Protein AF-K4BZF3-F1 (afdb_monomer_lite)

Radius of gyration: 28.01 Å; chains: 1; bounding box: 60×44×67 Å

Foldseek 3Di:
DVVVVCCVPDDFDDPVVLVVVLVLQQAPVVPDCHPCVPCPDPNVVVVVPPCSVVSNCQSNDQVDPRPHDDGRVNVVVVVVVVVVVVVVVVVVVCVVVVDDDPVCVVDPPDDDDPPDDDDDPPDDDDDDDPDDDDDDDDPVPDDPPDDDDDDDDDDDD

Secondary structure (DSSP, 8-state):
-GGGT-GGGS-----HHHHHHHHHTT--TT----TTS-TTSHHHHHHTTTTHHHHHHHHT-TTSSTTPPP-HHHHHHHHHHHHHHHHHHHHHHHHHSTT--GGGTS-TT------S----TT------TTS-------GGGPPTT------S-----

pLDDT: mean 74.51, std 24.56, range [29.61, 97.75]

Structure (mmCIF, N/CA/C/O backbone):
data_AF-K4BZF3-F1
#
_entry.id   AF-K4BZF3-F1
#
loop_
_atom_site.group_PDB
_atom_site.id
_atom_site.type_symbol
_atom_site.label_atom_id
_atom_site.label_alt_id
_atom_site.label_comp_id
_atom_site.label_asym_id
_atom_site.label_entity_id
_atom_site.label_seq_id
_atom_site.pdbx_PDB_ins_code
_atom_site.Cartn_x
_atom_site.Cartn_y
_atom_site.Cartn_z
_atom_site.occupancy
_atom_site.B_iso_or_equiv
_atom_site.auth_seq_id
_atom_site.auth_comp_id
_atom_site.auth_asym_id
_atom_site.auth_atom_id
_atom_site.pdbx_PDB_model_num
ATOM 1 N N . MET A 1 1 ? 8.101 -1.024 25.947 1.00 87.50 1 MET A N 1
ATOM 2 C CA . MET A 1 1 ? 9.322 -1.651 25.403 1.00 87.50 1 MET A CA 1
ATOM 3 C C . MET A 1 1 ? 10.512 -0.700 25.441 1.00 87.50 1 MET A C 1
ATOM 5 O O . MET A 1 1 ? 11.433 -0.926 26.210 1.00 87.50 1 MET A O 1
ATOM 9 N N . LEU A 1 2 ? 10.444 0.413 24.701 1.00 89.31 2 LEU A N 1
ATOM 10 C CA . LEU A 1 2 ? 11.515 1.412 24.626 1.00 89.31 2 LEU A CA 1
ATOM 11 C C . LEU A 1 2 ? 11.925 1.982 25.998 1.00 89.31 2 LEU A C 1
ATOM 13 O O . LEU A 1 2 ? 13.104 2.010 26.320 1.00 89.31 2 LEU A O 1
ATOM 17 N N . ALA A 1 3 ? 10.950 2.341 26.843 1.00 91.94 3 ALA A N 1
ATOM 18 C CA . ALA A 1 3 ? 11.209 2.856 28.194 1.00 91.94 3 ALA A CA 1
ATOM 19 C C . ALA A 1 3 ? 11.913 1.848 29.127 1.00 91.94 3 ALA A C 1
ATOM 21 O O . ALA A 1 3 ? 12.495 2.241 30.128 1.00 91.94 3 ALA A O 1
ATOM 22 N N . PHE A 1 4 ? 11.879 0.555 28.790 1.00 93.06 4 PHE A N 1
ATOM 23 C CA . PHE A 1 4 ? 12.567 -0.507 29.526 1.00 93.06 4 PHE A CA 1
ATOM 24 C C . PHE A 1 4 ? 13.950 -0.831 28.940 1.00 93.06 4 PHE A C 1
ATOM 26 O O . PHE A 1 4 ? 14.517 -1.866 29.275 1.00 93.06 4 PHE A O 1
ATOM 33 N N . GLY A 1 5 ? 14.472 -0.010 28.020 1.00 95.38 5 GLY A N 1
ATOM 34 C CA . GLY A 1 5 ? 15.784 -0.222 27.400 1.00 95.38 5 GLY A CA 1
ATOM 35 C C . GLY A 1 5 ? 15.876 -1.465 26.510 1.00 95.38 5 GLY A C 1
ATOM 36 O O . GLY A 1 5 ? 16.976 -1.926 26.243 1.00 95.38 5 GLY A O 1
ATOM 37 N N . THR A 1 6 ? 14.738 -2.012 26.067 1.00 95.38 6 THR A N 1
ATOM 38 C CA . THR A 1 6 ? 14.660 -3.245 25.254 1.00 95.38 6 THR A CA 1
ATOM 39 C C . THR A 1 6 ? 13.931 -3.015 23.920 1.00 95.38 6 THR A C 1
ATOM 41 O O . THR A 1 6 ? 12.940 -3.690 23.632 1.00 95.38 6 THR A O 1
ATOM 44 N N . PRO A 1 7 ? 14.327 -2.015 23.105 1.00 93.19 7 PRO A N 1
ATOM 45 C CA . PRO A 1 7 ? 13.631 -1.671 21.858 1.00 93.19 7 PRO A CA 1
ATOM 46 C C . PRO A 1 7 ? 13.511 -2.843 20.874 1.00 93.19 7 PRO A C 1
ATOM 48 O O . PRO A 1 7 ? 12.537 -2.916 20.133 1.00 93.19 7 PRO A O 1
ATOM 51 N N . GLU A 1 8 ? 14.447 -3.786 20.904 1.00 92.81 8 GLU A N 1
ATOM 52 C CA . GLU A 1 8 ? 14.502 -4.959 20.033 1.00 92.81 8 GLU A CA 1
ATOM 53 C C . GLU A 1 8 ? 13.326 -5.923 20.202 1.00 92.81 8 GLU A C 1
ATOM 55 O O . GLU A 1 8 ? 13.021 -6.662 19.271 1.00 92.81 8 GLU A O 1
ATOM 60 N N . LYS A 1 9 ? 12.637 -5.916 21.352 1.00 93.06 9 LYS A N 1
ATOM 61 C CA . LYS A 1 9 ? 11.429 -6.744 21.531 1.00 93.06 9 LYS A CA 1
ATOM 62 C C . LYS A 1 9 ? 10.130 -5.994 21.229 1.00 93.06 9 LYS A C 1
ATOM 64 O O . LYS A 1 9 ? 9.044 -6.500 21.509 1.00 93.06 9 LYS A O 1
ATOM 69 N N . GLN A 1 10 ? 10.213 -4.792 20.653 1.00 92.38 10 GLN A N 1
ATOM 70 C CA . GLN A 1 10 ? 9.040 -4.115 20.113 1.00 92.38 10 GLN A CA 1
ATOM 71 C C . GLN A 1 10 ? 8.491 -4.921 18.934 1.00 92.38 10 GLN A C 1
ATOM 73 O O . GLN A 1 10 ? 9.234 -5.328 18.047 1.00 92.38 10 GLN A O 1
ATOM 78 N N . ILE A 1 11 ? 7.172 -5.113 18.903 1.00 92.81 11 ILE A N 1
ATOM 79 C CA . ILE A 1 11 ? 6.512 -5.704 17.742 1.00 92.81 11 ILE A CA 1
ATOM 80 C C . ILE A 1 11 ? 6.450 -4.635 16.654 1.00 92.81 11 ILE A C 1
ATOM 82 O O . ILE A 1 11 ? 5.807 -3.594 16.816 1.00 92.81 11 ILE A O 1
ATOM 86 N N . LEU A 1 12 ? 7.152 -4.901 15.563 1.00 91.94 12 LEU A N 1
ATOM 87 C CA . LEU A 1 12 ? 7.227 -4.056 14.384 1.00 91.94 12 LEU A CA 1
ATOM 88 C C . LEU A 1 12 ? 6.552 -4.812 13.243 1.00 91.94 12 LEU A C 1
ATOM 90 O O . LEU A 1 12 ? 6.910 -5.952 12.962 1.00 91.94 12 LEU A O 1
ATOM 94 N N . ILE A 1 13 ? 5.545 -4.193 12.630 1.00 93.75 13 ILE A N 1
ATOM 95 C CA . ILE A 1 13 ? 4.784 -4.801 11.539 1.00 93.75 13 ILE A CA 1
ATOM 96 C C . ILE A 1 13 ? 5.065 -4.006 10.274 1.00 93.75 13 ILE A C 1
ATOM 98 O O . ILE A 1 13 ? 4.795 -2.805 10.209 1.00 93.75 13 ILE A O 1
ATOM 102 N N . GLU A 1 14 ? 5.614 -4.684 9.273 1.00 93.94 14 GLU A N 1
ATOM 103 C CA . GLU A 1 14 ? 5.834 -4.101 7.958 1.00 93.94 14 GLU A CA 1
ATOM 104 C C . GLU A 1 14 ? 4.511 -3.977 7.201 1.00 93.94 14 GLU A C 1
ATOM 106 O O . GLU A 1 14 ? 3.754 -4.949 7.099 1.00 93.94 14 GLU A O 1
ATOM 111 N N . PRO A 1 15 ? 4.208 -2.803 6.624 1.00 95.69 15 PRO A N 1
ATOM 112 C CA . PRO A 1 15 ? 3.011 -2.620 5.823 1.00 95.69 15 PRO A CA 1
ATOM 113 C C . PRO A 1 15 ? 3.232 -3.159 4.398 1.00 95.69 15 PRO A C 1
ATOM 115 O O . PRO A 1 15 ? 3.148 -2.426 3.415 1.00 95.69 15 PRO A O 1
ATOM 118 N N . ILE A 1 16 ? 3.497 -4.464 4.277 1.00 96.19 16 ILE A N 1
ATOM 119 C CA . ILE A 1 16 ? 3.840 -5.146 3.014 1.00 96.19 16 ILE A CA 1
ATOM 120 C C . ILE A 1 16 ? 2.822 -4.859 1.908 1.00 96.19 16 ILE A C 1
ATOM 122 O O . ILE A 1 16 ? 3.194 -4.652 0.758 1.00 96.19 16 ILE A O 1
ATOM 126 N N . PHE A 1 17 ? 1.533 -4.786 2.249 1.00 97.38 17 PHE A N 1
ATOM 127 C CA . PHE A 1 17 ? 0.488 -4.497 1.269 1.00 97.38 17 PHE A CA 1
ATOM 128 C C . PHE A 1 17 ? 0.635 -3.106 0.636 1.00 97.38 17 PHE A C 1
ATOM 130 O O . PHE A 1 17 ? 0.511 -2.965 -0.578 1.00 97.38 17 PHE A O 1
ATOM 137 N N . SER A 1 18 ? 0.941 -2.070 1.421 1.00 96.31 18 SER A N 1
ATOM 138 C CA . SER A 1 18 ? 1.101 -0.722 0.871 1.00 96.31 18 SER A CA 1
ATOM 139 C C . SER A 1 18 ? 2.431 -0.560 0.133 1.00 96.31 18 SER A C 1
ATOM 141 O O . SER A 1 18 ? 2.470 0.106 -0.901 1.00 96.31 18 SER A O 1
ATOM 143 N N . GLN A 1 19 ? 3.496 -1.224 0.590 1.00 96.88 19 GLN A N 1
ATOM 144 C CA . GLN A 1 19 ? 4.773 -1.294 -0.129 1.00 96.88 19 GLN A CA 1
ATOM 145 C C . GLN A 1 19 ? 4.622 -2.007 -1.481 1.00 96.88 19 GLN A C 1
ATOM 147 O O . GLN A 1 19 ? 5.150 -1.546 -2.497 1.00 96.88 19 GLN A O 1
ATOM 152 N N . TRP A 1 20 ? 3.836 -3.086 -1.521 1.00 97.50 20 TRP A N 1
ATOM 153 C CA . TRP A 1 20 ? 3.486 -3.787 -2.752 1.00 97.50 20 TRP A CA 1
ATOM 154 C C . TRP A 1 20 ? 2.708 -2.882 -3.710 1.00 97.50 20 TRP A C 1
ATOM 156 O O . TRP A 1 20 ? 3.063 -2.811 -4.882 1.00 97.50 20 TRP A O 1
ATOM 166 N N . ILE A 1 21 ? 1.716 -2.121 -3.225 1.00 97.75 21 ILE A N 1
ATOM 167 C CA . ILE A 1 21 ? 0.978 -1.150 -4.054 1.00 97.75 21 ILE A CA 1
ATOM 168 C C . ILE A 1 21 ? 1.917 -0.077 -4.616 1.00 97.75 21 ILE A C 1
ATOM 170 O O . ILE A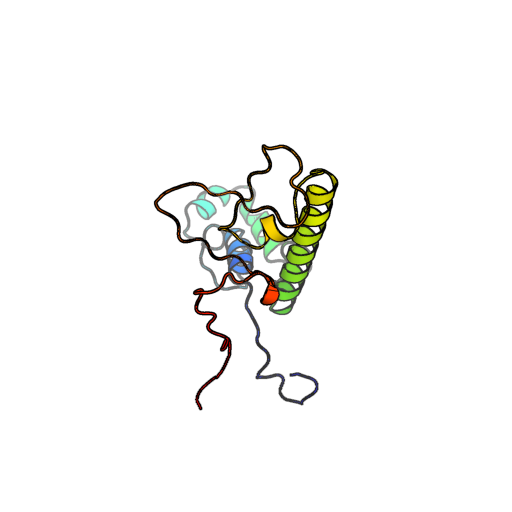 1 21 ? 1.864 0.224 -5.808 1.00 97.75 21 ILE A O 1
ATOM 174 N N . GLN A 1 22 ? 2.796 0.500 -3.790 1.00 97.56 22 GLN A N 1
ATOM 175 C CA . GLN A 1 22 ? 3.763 1.488 -4.278 1.00 97.56 22 GLN A CA 1
ATOM 176 C C . GLN A 1 22 ? 4.689 0.890 -5.347 1.00 97.56 22 GLN A C 1
ATOM 178 O O . GLN A 1 22 ? 4.999 1.552 -6.338 1.00 97.56 22 GLN A O 1
ATOM 183 N N . SER A 1 23 ? 5.071 -0.378 -5.198 1.00 97.12 23 SER A N 1
ATOM 184 C CA . SER A 1 23 ? 5.897 -1.079 -6.186 1.00 97.12 23 SER A CA 1
ATOM 185 C C . SER A 1 23 ? 5.134 -1.406 -7.465 1.00 97.12 23 SER A C 1
ATOM 187 O O . SER A 1 23 ? 5.649 -1.190 -8.558 1.00 97.12 23 SER A O 1
ATOM 189 N N . ALA A 1 24 ? 3.866 -1.803 -7.359 1.00 97.38 24 ALA A N 1
ATOM 190 C CA . ALA A 1 24 ? 2.972 -1.966 -8.502 1.00 97.38 24 ALA A CA 1
ATOM 191 C C . ALA A 1 24 ? 2.832 -0.670 -9.316 1.00 97.38 24 ALA A C 1
ATOM 193 O O . ALA A 1 24 ? 2.649 -0.729 -10.531 1.00 97.38 24 ALA A O 1
ATOM 194 N N . HIS A 1 25 ? 2.977 0.488 -8.666 1.00 97.50 25 HIS A N 1
ATOM 195 C CA . HIS A 1 25 ? 3.033 1.805 -9.299 1.00 97.50 25 HIS A CA 1
ATOM 196 C C . HIS A 1 25 ? 4.432 2.227 -9.783 1.00 97.50 25 HIS A C 1
ATOM 198 O O . HIS A 1 25 ? 4.577 3.329 -10.305 1.00 97.50 25 HIS A O 1
ATOM 204 N N . GLY A 1 26 ? 5.452 1.376 -9.674 1.00 96.25 26 GLY A N 1
ATOM 205 C CA . GLY A 1 26 ? 6.786 1.618 -10.231 1.00 96.25 26 GLY A CA 1
ATOM 206 C C . GLY A 1 26 ? 7.833 2.113 -9.236 1.00 96.25 26 GLY A C 1
ATOM 207 O O . GLY A 1 26 ? 8.931 2.489 -9.653 1.00 96.25 26 GLY A O 1
ATOM 208 N N . LYS A 1 27 ? 7.535 2.110 -7.930 1.00 96.38 27 LYS A N 1
ATOM 209 C CA . LYS A 1 27 ? 8.540 2.391 -6.899 1.00 96.38 27 LYS A CA 1
ATOM 210 C C . LYS A 1 27 ? 9.467 1.193 -6.718 1.00 96.38 27 LYS A C 1
ATOM 212 O O . LYS A 1 27 ? 9.012 0.096 -6.412 1.00 96.38 27 LYS A O 1
ATOM 217 N N . THR A 1 28 ? 10.769 1.388 -6.883 1.00 94.62 28 THR A N 1
ATOM 218 C CA . THR A 1 28 ? 11.742 0.278 -6.882 1.00 94.62 28 THR A CA 1
ATOM 219 C C . THR A 1 28 ? 12.413 0.048 -5.526 1.00 94.62 28 THR A C 1
ATOM 221 O O . THR A 1 28 ? 13.041 -0.987 -5.320 1.00 94.62 28 THR A O 1
ATOM 224 N N . SER A 1 29 ? 12.236 0.962 -4.565 1.00 94.06 29 SER A N 1
ATOM 225 C CA . SER A 1 29 ? 12.937 0.945 -3.271 1.00 94.06 29 SER A CA 1
ATOM 226 C C . SER A 1 29 ? 12.626 -0.256 -2.372 1.00 94.06 29 SER A C 1
ATOM 228 O O . SER A 1 29 ? 13.408 -0.548 -1.475 1.00 94.06 29 SER A O 1
ATOM 230 N N . TYR A 1 30 ? 11.497 -0.938 -2.581 1.00 94.62 30 TYR A N 1
ATOM 231 C CA . TYR A 1 30 ? 11.082 -2.088 -1.764 1.00 94.62 30 TYR A CA 1
ATOM 232 C C . TYR A 1 30 ? 11.498 -3.444 -2.349 1.00 94.62 30 TYR A C 1
ATOM 234 O O . TYR A 1 30 ? 11.287 -4.468 -1.710 1.00 94.62 30 TYR A O 1
ATOM 242 N N . GLY A 1 31 ? 12.059 -3.474 -3.564 1.00 93.81 31 GLY A N 1
ATOM 243 C CA . GLY A 1 31 ? 12.553 -4.707 -4.186 1.00 93.81 31 GLY A CA 1
ATOM 244 C C . GLY A 1 31 ? 11.483 -5.664 -4.728 1.00 93.81 31 GLY A C 1
ATOM 245 O O . GLY A 1 31 ? 11.828 -6.762 -5.158 1.00 93.81 31 GLY A O 1
ATOM 246 N N . PHE A 1 32 ? 10.201 -5.279 -4.751 1.00 95.69 32 PHE A N 1
ATOM 247 C CA . PHE A 1 32 ? 9.170 -6.061 -5.438 1.00 95.69 32 PHE A CA 1
ATOM 248 C C . PHE A 1 32 ? 9.276 -5.876 -6.958 1.00 95.69 32 PHE A C 1
ATOM 250 O O . PHE A 1 32 ? 9.240 -4.749 -7.452 1.00 95.69 32 PHE A O 1
ATOM 257 N N . ASP A 1 33 ? 9.328 -6.982 -7.698 1.00 95.06 33 ASP A N 1
ATOM 258 C CA . ASP A 1 33 ? 9.295 -7.021 -9.165 1.00 95.06 33 ASP A CA 1
ATOM 259 C C . ASP A 1 33 ? 7.860 -7.311 -9.647 1.00 95.06 33 ASP A C 1
ATOM 261 O O . ASP A 1 33 ? 7.466 -8.463 -9.833 1.00 95.06 33 ASP A O 1
ATOM 265 N N . VAL A 1 34 ? 7.020 -6.272 -9.742 1.00 95.50 34 VAL A N 1
ATOM 266 C CA . VAL A 1 34 ? 5.578 -6.411 -10.003 1.00 95.50 34 VAL A CA 1
ATOM 267 C C . VAL A 1 34 ? 5.014 -5.249 -10.828 1.00 95.50 34 VAL A C 1
ATOM 269 O O . VAL A 1 34 ? 5.285 -4.081 -10.573 1.00 95.50 34 VAL A O 1
ATOM 272 N N . ILE A 1 35 ? 4.176 -5.566 -11.820 1.00 95.56 35 ILE A N 1
ATOM 273 C CA . ILE A 1 35 ? 3.444 -4.619 -12.688 1.00 95.56 35 ILE A CA 1
ATOM 274 C C . ILE A 1 35 ? 4.353 -3.536 -13.305 1.00 95.56 35 ILE A C 1
ATOM 276 O O . ILE A 1 35 ? 4.939 -3.799 -14.353 1.00 95.56 35 ILE A O 1
ATOM 280 N N . LEU A 1 36 ? 4.442 -2.331 -12.720 1.00 96.25 36 LEU A N 1
ATOM 281 C CA . LEU A 1 36 ? 5.236 -1.219 -13.262 1.00 96.25 36 LEU A CA 1
ATOM 282 C C . LEU A 1 36 ? 6.656 -1.147 -12.696 1.00 96.25 36 LEU A C 1
ATOM 284 O O . LEU A 1 36 ? 7.492 -0.492 -13.312 1.00 96.25 36 LEU A O 1
ATOM 288 N N . SER A 1 37 ? 6.965 -1.792 -11.565 1.00 95.88 37 SER A N 1
ATOM 289 C CA . SER A 1 37 ? 8.368 -1.940 -11.147 1.00 95.88 37 SER A CA 1
ATOM 290 C C . SER A 1 37 ? 9.095 -2.998 -11.984 1.00 95.88 37 SER A C 1
ATOM 292 O O . SER A 1 37 ? 10.322 -2.973 -12.067 1.00 95.88 37 SER A O 1
ATOM 294 N N . SER A 1 38 ? 8.340 -3.876 -12.658 1.00 96.44 38 SER A N 1
ATOM 295 C CA . SER A 1 38 ? 8.870 -4.913 -13.541 1.00 96.44 38 SER A CA 1
ATOM 296 C C . SER A 1 38 ? 9.097 -4.415 -14.962 1.00 96.44 38 SER A C 1
ATOM 298 O O . SER A 1 38 ? 8.156 -4.228 -15.733 1.00 96.44 38 SER A O 1
ATOM 300 N N . THR A 1 39 ? 10.361 -4.254 -15.351 1.00 94.00 39 THR A N 1
ATOM 301 C CA . THR A 1 39 ? 10.742 -3.731 -16.677 1.00 94.00 39 THR A CA 1
ATOM 302 C C . THR A 1 39 ? 10.416 -4.679 -17.833 1.00 94.00 39 THR A C 1
ATOM 304 O O . THR A 1 39 ? 10.352 -4.254 -18.986 1.00 94.00 39 THR A O 1
ATOM 307 N N . THR A 1 40 ? 10.187 -5.960 -17.542 1.00 94.56 40 THR A N 1
ATOM 308 C CA . THR A 1 40 ? 9.813 -6.985 -18.528 1.00 94.56 40 THR A CA 1
ATOM 309 C C . THR A 1 40 ? 8.296 -7.169 -18.636 1.00 94.56 40 THR A C 1
ATOM 311 O O . THR A 1 40 ? 7.816 -7.801 -19.581 1.00 94.56 40 THR A O 1
ATOM 314 N N . GLY A 1 41 ? 7.525 -6.589 -17.709 1.00 93.75 41 GLY A N 1
ATOM 315 C CA . GLY A 1 41 ? 6.082 -6.766 -17.615 1.00 93.75 41 GLY A CA 1
ATOM 316 C C . GLY A 1 41 ? 5.305 -6.162 -18.798 1.00 93.75 41 GLY A C 1
ATOM 317 O O . GLY A 1 41 ? 5.692 -5.121 -19.341 1.00 93.75 41 GLY A O 1
ATOM 318 N N . PRO A 1 42 ? 4.152 -6.745 -19.186 1.00 94.88 42 PRO A N 1
ATOM 319 C CA . PRO A 1 42 ? 3.297 -6.183 -20.236 1.00 94.88 42 PRO A CA 1
ATOM 320 C C . PRO A 1 42 ? 2.849 -4.744 -19.947 1.00 94.88 42 PRO A C 1
ATOM 322 O O . PRO A 1 42 ? 2.836 -3.911 -20.851 1.00 94.88 42 PRO A O 1
ATOM 325 N N . ALA A 1 43 ? 2.533 -4.437 -18.683 1.00 94.25 43 ALA A N 1
ATOM 326 C CA . ALA A 1 43 ? 2.109 -3.104 -18.252 1.00 94.25 43 ALA A CA 1
ATOM 327 C C . ALA A 1 43 ? 3.215 -2.054 -18.451 1.00 94.25 43 ALA A C 1
ATOM 329 O O . ALA A 1 43 ? 2.959 -0.979 -18.996 1.00 94.25 43 ALA A O 1
ATOM 330 N N . PHE A 1 44 ? 4.453 -2.394 -18.082 1.00 95.62 44 PHE A N 1
ATOM 331 C CA . PHE A 1 44 ? 5.613 -1.538 -18.310 1.00 95.62 44 PHE A CA 1
ATOM 332 C C . PHE A 1 44 ? 5.847 -1.308 -19.806 1.00 95.62 44 PHE A C 1
ATOM 334 O O . PHE A 1 44 ? 5.957 -0.169 -20.262 1.00 95.62 44 PHE A O 1
ATOM 341 N N . ASN A 1 45 ? 5.852 -2.384 -20.597 1.00 95.06 45 ASN A N 1
ATOM 342 C CA . ASN A 1 45 ? 6.083 -2.308 -22.039 1.00 95.06 45 ASN A CA 1
ATOM 343 C C . ASN A 1 45 ? 5.032 -1.460 -22.767 1.00 95.06 45 ASN A C 1
ATOM 345 O O . ASN A 1 45 ? 5.392 -0.699 -23.666 1.00 95.06 45 ASN A O 1
ATOM 349 N N . ALA A 1 46 ? 3.764 -1.548 -22.358 1.00 93.81 46 ALA A N 1
ATOM 350 C CA . ALA A 1 46 ? 2.679 -0.751 -22.926 1.00 93.81 46 ALA A CA 1
ATOM 351 C C . ALA A 1 46 ? 2.800 0.749 -22.594 1.00 93.81 46 ALA A C 1
ATOM 353 O O . ALA A 1 46 ? 2.484 1.591 -23.433 1.00 93.81 46 ALA A O 1
ATOM 354 N N . GLY A 1 47 ? 3.268 1.103 -21.391 1.00 92.75 47 GLY A N 1
ATOM 355 C CA . GLY A 1 47 ? 3.384 2.500 -20.947 1.00 92.75 47 GLY A CA 1
ATOM 356 C C . GLY A 1 47 ? 4.669 3.219 -21.378 1.00 92.75 47 GLY A C 1
ATOM 357 O O . GLY A 1 47 ? 4.722 4.452 -21.349 1.00 92.75 47 GLY A O 1
ATOM 358 N N . ARG A 1 48 ? 5.700 2.469 -21.788 1.00 91.56 48 ARG A N 1
ATOM 359 C CA . ARG A 1 48 ? 7.096 2.924 -21.951 1.00 91.56 48 ARG A CA 1
ATOM 360 C C . ARG A 1 48 ? 7.302 4.149 -22.850 1.00 91.56 48 ARG A C 1
ATOM 362 O O . ARG A 1 48 ? 8.270 4.873 -22.653 1.00 91.56 48 ARG A O 1
ATOM 369 N N . SER A 1 49 ? 6.437 4.378 -23.833 1.00 90.12 49 SER A N 1
ATOM 370 C CA . SER A 1 49 ? 6.694 5.359 -24.898 1.00 90.12 49 SER A CA 1
ATOM 371 C C . SER A 1 49 ? 6.140 6.764 -24.652 1.00 90.12 49 SER A C 1
ATOM 373 O O . SER A 1 49 ? 6.481 7.659 -25.418 1.00 90.12 49 SER A O 1
ATOM 375 N N . ILE A 1 50 ? 5.277 6.974 -23.648 1.00 89.81 50 ILE A N 1
ATOM 376 C CA . ILE A 1 50 ? 4.592 8.269 -23.467 1.00 89.81 50 ILE A CA 1
ATOM 377 C C . ILE A 1 50 ? 4.759 8.797 -22.041 1.00 89.81 50 ILE A C 1
ATOM 379 O O . ILE A 1 50 ? 5.578 9.675 -21.795 1.00 89.81 50 ILE A O 1
ATOM 383 N N . TRP A 1 51 ? 3.987 8.280 -21.088 1.00 94.88 51 TRP A N 1
ATOM 384 C CA . TRP A 1 51 ? 3.900 8.851 -19.741 1.00 94.88 51 TRP A CA 1
ATOM 385 C C . TRP A 1 51 ? 4.813 8.140 -18.736 1.00 94.88 51 TRP A C 1
ATOM 387 O O . TRP A 1 51 ? 5.257 8.752 -17.765 1.00 94.88 51 TRP A O 1
ATOM 397 N N . LEU A 1 52 ? 5.104 6.854 -18.968 1.00 96.50 52 LEU A N 1
ATOM 398 C CA . LEU A 1 52 ? 5.738 5.993 -17.973 1.00 96.50 52 LEU A CA 1
ATOM 399 C C . LEU A 1 52 ? 7.146 6.453 -17.568 1.00 96.50 52 LEU A C 1
ATOM 401 O O . LEU A 1 52 ? 7.400 6.469 -16.368 1.00 96.50 52 LEU A O 1
ATOM 405 N N . PRO A 1 53 ? 8.049 6.884 -18.473 1.00 96.06 53 PRO A N 1
ATOM 406 C CA . PRO A 1 53 ? 9.370 7.355 -18.052 1.00 96.06 53 PRO A CA 1
ATOM 407 C C . PRO A 1 53 ? 9.303 8.560 -17.103 1.00 96.06 53 PRO A C 1
ATOM 409 O O . PRO A 1 53 ? 9.975 8.576 -16.077 1.00 96.06 53 PRO A O 1
ATOM 412 N N . GLY A 1 54 ? 8.447 9.546 -17.401 1.00 96.56 54 GLY A N 1
ATOM 413 C CA . GLY A 1 54 ? 8.259 10.717 -16.537 1.00 96.56 54 GLY A CA 1
ATOM 414 C C . GLY A 1 54 ? 7.634 10.353 -15.189 1.00 96.56 54 GLY A C 1
ATOM 415 O O . GLY A 1 54 ? 8.068 10.845 -14.150 1.00 96.56 54 GLY A O 1
ATOM 416 N N . TRP A 1 55 ? 6.664 9.439 -15.199 1.00 97.06 55 TRP A N 1
ATOM 417 C CA . TRP A 1 55 ? 6.057 8.899 -13.985 1.00 97.06 55 TRP A CA 1
ATOM 418 C C . TRP A 1 55 ? 7.065 8.156 -13.101 1.00 97.06 55 TRP A C 1
ATOM 420 O O . TRP A 1 55 ? 7.152 8.438 -11.909 1.00 97.06 55 TRP A O 1
ATOM 430 N N . LEU A 1 56 ? 7.857 7.244 -13.672 1.00 96.38 56 LEU A N 1
ATOM 431 C CA . LEU A 1 56 ? 8.858 6.477 -12.927 1.00 96.38 56 LEU A CA 1
ATOM 432 C C . LEU A 1 56 ? 9.940 7.377 -12.336 1.00 96.38 56 LEU A C 1
ATOM 434 O O . LEU A 1 56 ? 10.363 7.133 -11.207 1.00 96.38 56 LEU A O 1
ATOM 438 N N . ASN A 1 57 ? 10.341 8.428 -13.055 1.00 95.69 57 ASN A N 1
ATOM 439 C CA . ASN A 1 57 ? 11.231 9.445 -12.505 1.00 95.69 57 ASN A CA 1
ATOM 440 C C . ASN A 1 57 ? 10.593 10.108 -11.276 1.00 95.69 57 ASN A C 1
ATOM 442 O O . ASN A 1 57 ? 11.213 10.139 -10.222 1.00 95.69 57 ASN A O 1
ATOM 446 N N . ALA A 1 58 ? 9.336 10.552 -11.370 1.00 96.44 58 ALA A N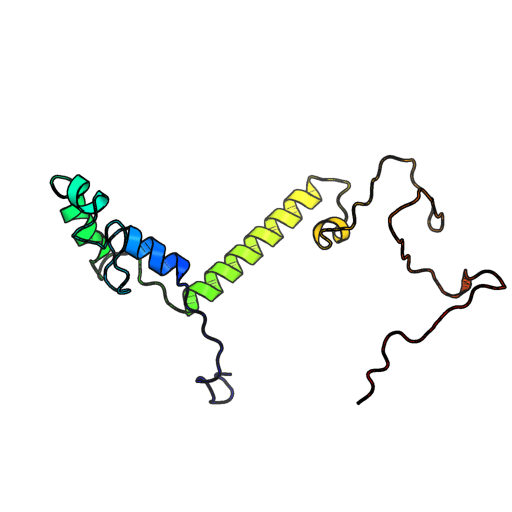 1
ATOM 447 C CA . ALA A 1 58 ? 8.647 11.218 -10.263 1.00 96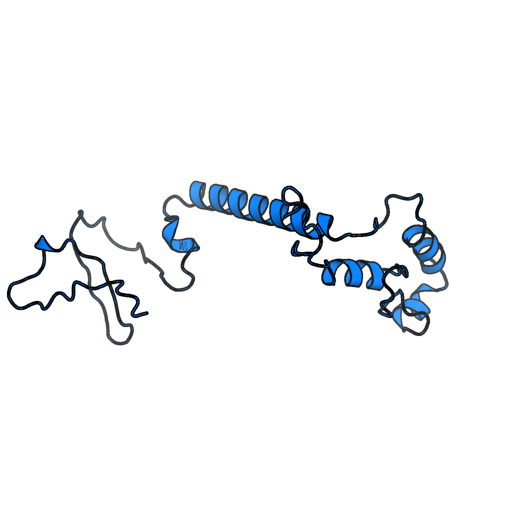.44 58 ALA A CA 1
ATOM 448 C C . ALA A 1 58 ? 8.419 10.310 -9.036 1.00 96.44 58 ALA A C 1
ATOM 450 O O . ALA A 1 58 ? 8.597 10.753 -7.907 1.00 96.44 58 ALA A O 1
ATOM 451 N N . VAL A 1 59 ? 8.047 9.039 -9.228 1.00 96.50 59 VAL A N 1
ATOM 452 C CA . VAL A 1 59 ? 7.783 8.080 -8.129 1.00 96.50 59 VAL A CA 1
ATOM 453 C C . VAL A 1 59 ? 9.051 7.693 -7.361 1.00 96.50 59 VAL A C 1
ATOM 455 O O . VAL A 1 59 ? 8.997 7.392 -6.162 1.00 96.50 59 VAL A O 1
ATOM 458 N N . ASN A 1 60 ? 10.193 7.672 -8.050 1.00 96.06 60 ASN A N 1
ATOM 459 C CA . ASN A 1 60 ? 11.486 7.314 -7.466 1.00 96.06 60 ASN A CA 1
ATOM 460 C C . ASN A 1 60 ? 12.302 8.546 -7.026 1.00 96.06 60 ASN A C 1
ATOM 462 O O . ASN A 1 60 ? 13.419 8.401 -6.532 1.00 96.06 60 ASN A O 1
ATOM 466 N N . GLU A 1 61 ? 11.737 9.749 -7.151 1.00 95.81 61 GLU A N 1
ATOM 467 C CA . GLU A 1 61 ? 12.334 11.002 -6.698 1.00 95.81 61 GLU A CA 1
ATOM 468 C C . GLU A 1 61 ? 12.142 11.173 -5.178 1.00 95.81 61 GLU A C 1
ATOM 470 O O . GLU A 1 61 ? 11.043 11.467 -4.700 1.00 95.81 61 GLU A O 1
ATOM 475 N N . ASN A 1 62 ? 13.226 11.046 -4.404 1.00 89.69 62 ASN A N 1
ATOM 476 C CA . ASN A 1 62 ? 13.196 11.141 -2.934 1.00 89.69 62 ASN A CA 1
ATOM 477 C C . ASN A 1 62 ? 12.925 12.557 -2.393 1.00 89.69 62 ASN A C 1
ATOM 479 O O . ASN A 1 62 ? 12.675 12.716 -1.200 1.00 89.69 62 ASN A O 1
ATOM 483 N N . SER A 1 63 ? 13.013 13.586 -3.241 1.00 90.94 63 SER A N 1
ATOM 484 C CA . SER A 1 63 ? 12.742 14.981 -2.873 1.00 90.94 63 SER A CA 1
ATOM 485 C C . SER A 1 63 ? 11.253 15.347 -2.960 1.00 90.94 63 SER A C 1
ATOM 487 O O . SER A 1 63 ? 10.836 16.382 -2.436 1.00 90.94 63 SER A O 1
ATOM 489 N N . SER A 1 64 ? 10.442 14.501 -3.603 1.00 91.62 64 SER A N 1
ATOM 490 C CA . SER A 1 64 ? 9.012 14.727 -3.797 1.00 91.62 64 SER A CA 1
ATOM 491 C C . SER A 1 64 ? 8.168 14.093 -2.685 1.00 91.62 64 SER A C 1
ATOM 493 O O . SER A 1 64 ? 8.598 13.177 -1.987 1.00 91.62 64 SER A O 1
ATOM 495 N N . SER A 1 65 ? 6.925 14.554 -2.532 1.00 94.06 65 SER A N 1
ATOM 496 C CA . SER A 1 65 ? 5.936 13.910 -1.655 1.00 94.06 65 SER A CA 1
ATOM 497 C C . SER A 1 65 ? 5.188 12.753 -2.329 1.00 94.06 65 SER A C 1
ATOM 499 O O . SER A 1 65 ? 4.308 12.142 -1.715 1.00 94.06 65 SER A O 1
ATOM 501 N N . LEU A 1 66 ? 5.500 12.449 -3.593 1.00 94.94 66 LEU A N 1
ATOM 502 C CA . LEU A 1 66 ? 4.792 11.440 -4.365 1.00 94.94 66 LEU A CA 1
ATOM 503 C C . LEU A 1 66 ? 5.224 10.042 -3.904 1.00 94.94 66 LEU A C 1
ATOM 505 O O . LEU A 1 66 ? 6.377 9.655 -4.050 1.00 94.94 66 LEU A O 1
ATOM 509 N N . PHE A 1 67 ? 4.281 9.289 -3.325 1.00 94.19 67 PHE A N 1
ATOM 510 C CA . PHE A 1 67 ? 4.528 7.982 -2.701 1.00 94.19 67 PHE A CA 1
ATOM 511 C C . PHE A 1 67 ? 5.739 7.983 -1.758 1.00 94.19 67 PHE A C 1
ATOM 513 O O . PHE A 1 67 ? 6.736 7.301 -2.000 1.00 94.19 67 PHE A O 1
ATOM 520 N N . LEU A 1 68 ? 5.642 8.731 -0.656 1.00 95.31 68 LEU A N 1
ATOM 521 C CA . LEU A 1 68 ? 6.629 8.672 0.425 1.00 95.31 68 LEU A CA 1
ATOM 522 C C . LEU A 1 68 ? 6.891 7.227 0.870 1.00 95.31 68 LEU A C 1
ATOM 524 O O . LEU A 1 68 ? 5.985 6.387 0.863 1.00 95.31 68 LEU A O 1
ATOM 528 N N . THR A 1 69 ? 8.138 6.951 1.254 1.00 93.88 69 THR A N 1
ATOM 529 C CA . THR A 1 69 ? 8.532 5.631 1.748 1.00 93.88 69 THR A CA 1
ATOM 530 C C . THR A 1 69 ? 7.747 5.293 3.011 1.00 93.88 69 THR A C 1
ATOM 532 O O . THR A 1 69 ? 7.779 6.053 3.974 1.00 93.88 69 THR A O 1
ATOM 535 N N . ILE A 1 70 ? 7.056 4.155 2.998 1.00 94.44 70 ILE A N 1
ATOM 536 C CA . ILE A 1 70 ? 6.194 3.703 4.086 1.00 94.44 70 ILE A CA 1
ATOM 537 C C . ILE A 1 70 ? 7.013 2.837 5.036 1.00 94.44 70 ILE A C 1
ATOM 539 O O . ILE A 1 70 ? 7.515 1.771 4.660 1.00 94.44 70 ILE A O 1
ATOM 543 N N . GLY A 1 71 ? 7.119 3.297 6.276 1.00 92.00 71 GLY A N 1
ATOM 544 C CA . GLY A 1 71 ? 7.797 2.610 7.359 1.00 92.00 71 GLY A CA 1
ATOM 545 C C . GLY A 1 71 ? 6.851 1.879 8.312 1.00 92.00 71 GLY A C 1
ATOM 546 O O . GLY A 1 71 ? 5.626 1.895 8.201 1.00 92.00 71 GLY A O 1
ATOM 547 N N . LEU A 1 72 ? 7.461 1.264 9.321 1.00 91.06 72 LEU A N 1
ATOM 548 C CA . LEU A 1 72 ? 6.783 0.513 10.382 1.00 91.06 72 LEU A CA 1
ATOM 549 C C . LEU A 1 72 ? 5.820 1.386 11.206 1.00 91.06 72 LEU A C 1
ATOM 551 O O . LEU A 1 72 ? 4.767 0.927 11.642 1.00 91.06 72 LEU A O 1
ATOM 555 N N . GLY A 1 73 ? 6.168 2.660 11.417 1.00 93.19 73 GLY A N 1
ATOM 556 C CA . GLY A 1 73 ? 5.319 3.609 12.143 1.00 93.19 73 GLY A CA 1
ATOM 557 C C . GLY A 1 73 ? 4.027 3.942 11.394 1.00 93.19 73 GLY A C 1
ATOM 558 O O . GLY A 1 73 ? 2.968 4.058 12.013 1.00 93.19 73 GLY A O 1
ATOM 559 N N . ASP A 1 74 ? 4.089 4.013 10.062 1.00 95.31 74 ASP A N 1
ATOM 560 C CA . ASP A 1 74 ? 2.933 4.343 9.228 1.00 95.31 74 ASP A CA 1
ATOM 561 C C . ASP A 1 74 ? 1.854 3.266 9.307 1.00 95.31 74 ASP A C 1
ATOM 563 O O . ASP A 1 74 ? 0.668 3.595 9.276 1.00 95.31 74 ASP A O 1
ATOM 567 N N . PHE A 1 75 ? 2.241 1.995 9.479 1.00 95.56 75 PHE A N 1
ATOM 568 C CA . PHE A 1 75 ? 1.299 0.902 9.722 1.00 95.56 75 PHE A CA 1
ATOM 569 C C . PHE A 1 75 ? 0.409 1.201 10.936 1.00 95.56 75 PHE A C 1
ATOM 571 O O . PHE A 1 75 ? -0.819 1.137 10.836 1.00 95.56 75 PHE A O 1
ATOM 578 N N . LEU A 1 76 ? 1.016 1.569 12.070 1.00 94.44 76 LEU A N 1
ATOM 579 C CA . LEU A 1 76 ? 0.291 1.834 13.315 1.00 94.44 76 LEU A CA 1
ATOM 580 C C . LEU A 1 76 ? -0.617 3.061 13.190 1.00 94.44 76 LEU A C 1
ATOM 582 O O . LEU A 1 76 ? -1.765 3.021 13.634 1.00 94.44 76 LEU A O 1
ATOM 586 N N . VAL A 1 77 ? -0.136 4.131 12.551 1.00 96.88 77 VAL A N 1
ATOM 587 C CA . VAL A 1 77 ? -0.926 5.356 12.354 1.00 96.88 77 VAL A CA 1
ATOM 588 C C . VAL A 1 77 ? -2.131 5.096 11.449 1.00 96.88 77 VAL A C 1
ATOM 590 O O . VAL A 1 77 ? -3.243 5.493 11.794 1.00 96.88 77 VAL A O 1
ATOM 593 N N . HIS A 1 78 ? -1.963 4.366 10.342 1.00 95.56 78 HIS A N 1
ATOM 594 C CA . HIS A 1 78 ? -3.088 4.009 9.473 1.00 95.56 78 HIS A CA 1
ATOM 595 C C . HIS A 1 78 ? -4.115 3.125 10.193 1.00 95.56 78 HIS A C 1
ATOM 597 O O . HIS A 1 78 ? -5.315 3.321 10.004 1.00 95.56 78 HIS A O 1
ATOM 603 N N . HIS A 1 79 ? -3.683 2.208 11.065 1.00 94.38 79 HIS A N 1
ATOM 604 C CA . HIS A 1 79 ? -4.606 1.412 11.884 1.00 94.38 79 HIS A CA 1
ATOM 605 C C . HIS A 1 79 ? -5.365 2.267 12.903 1.00 94.38 79 HIS A C 1
ATOM 607 O O . HIS A 1 79 ? -6.563 2.063 13.095 1.00 94.38 79 HIS A O 1
ATOM 613 N N . ALA A 1 80 ? -4.712 3.255 13.518 1.00 96.50 80 ALA A N 1
ATOM 614 C CA . ALA A 1 80 ? -5.383 4.198 14.409 1.00 96.50 80 ALA A CA 1
ATOM 615 C C . ALA A 1 80 ? -6.430 5.042 13.658 1.00 96.50 80 ALA A C 1
ATOM 617 O O . ALA A 1 80 ? -7.548 5.211 14.148 1.00 96.50 80 ALA A O 1
ATOM 618 N N . ILE A 1 81 ? -6.109 5.506 12.444 1.00 97.69 81 ILE A N 1
ATOM 619 C CA . ILE A 1 81 ? -7.056 6.213 11.566 1.00 97.69 81 ILE A CA 1
ATOM 620 C C . ILE A 1 81 ? -8.227 5.298 11.200 1.00 97.69 81 ILE A C 1
ATOM 622 O O . ILE A 1 81 ? -9.380 5.709 11.316 1.00 97.69 81 ILE A O 1
ATOM 626 N N . ALA A 1 82 ? -7.957 4.051 10.808 1.00 95.81 82 ALA A N 1
ATOM 627 C CA . ALA A 1 82 ? -8.997 3.080 10.493 1.00 95.81 82 ALA A CA 1
ATOM 628 C C . ALA A 1 82 ? -9.914 2.840 11.699 1.00 95.81 82 ALA A C 1
ATOM 630 O O . ALA A 1 82 ? -11.131 2.895 11.547 1.00 95.81 82 ALA A O 1
ATOM 631 N N . LEU A 1 83 ? -9.364 2.642 12.898 1.00 97.25 83 LEU A N 1
ATOM 632 C CA . LEU A 1 83 ? -10.149 2.489 14.123 1.00 97.25 83 LEU A CA 1
ATOM 633 C C . LEU A 1 83 ? -11.020 3.725 14.404 1.00 97.25 83 LEU A C 1
ATOM 635 O O . LEU A 1 83 ? -12.202 3.577 14.726 1.00 97.25 83 LEU A O 1
ATOM 639 N N . GLY A 1 84 ? -10.468 4.930 14.238 1.00 95.00 84 GLY A N 1
ATOM 640 C CA . GLY A 1 84 ? -11.208 6.191 14.347 1.00 95.00 84 GLY A CA 1
ATOM 641 C C . GLY A 1 84 ? -12.367 6.267 13.351 1.00 95.00 84 GLY A C 1
ATOM 642 O O . GLY A 1 84 ? -13.507 6.508 13.737 1.00 95.00 84 GLY A O 1
ATOM 643 N N . LEU A 1 85 ? -12.114 5.958 12.078 1.00 96.44 85 LEU A N 1
ATOM 644 C CA . LEU A 1 85 ? -13.149 5.930 11.042 1.00 96.44 85 LEU A CA 1
ATOM 645 C C . LEU A 1 85 ? -14.241 4.897 11.338 1.00 96.44 85 LEU A C 1
ATOM 647 O O . LEU A 1 85 ? -15.425 5.215 11.212 1.00 96.44 85 LEU A O 1
ATOM 651 N N . HIS A 1 86 ? -13.876 3.687 11.768 1.00 91.00 86 HIS A N 1
ATOM 652 C CA . HIS A 1 86 ? -14.848 2.650 12.125 1.00 91.00 86 HIS A CA 1
ATOM 653 C C . HIS A 1 86 ? -15.711 3.077 13.317 1.00 91.00 86 HIS A C 1
ATOM 655 O O . HIS A 1 86 ? -16.929 2.913 13.279 1.00 91.00 86 HIS A O 1
ATOM 661 N N . THR A 1 87 ? -15.115 3.668 14.357 1.00 94.19 87 THR A N 1
ATOM 662 C CA . THR A 1 87 ? -15.855 4.143 15.538 1.00 94.19 87 THR A CA 1
ATOM 663 C C . THR A 1 87 ? -16.758 5.332 15.221 1.00 94.19 87 THR A C 1
ATOM 665 O O . THR A 1 87 ? -17.921 5.314 15.620 1.00 94.19 87 THR A O 1
ATOM 668 N N . THR A 1 88 ? -16.297 6.323 14.454 1.00 92.69 88 THR A N 1
ATOM 669 C CA . THR A 1 88 ? -17.150 7.433 13.996 1.00 92.69 88 THR A CA 1
ATOM 670 C C . THR A 1 88 ? -18.299 6.928 13.130 1.00 92.69 88 THR A C 1
ATOM 672 O O . THR A 1 88 ? -19.445 7.310 13.355 1.00 92.69 88 THR A O 1
ATOM 675 N N . THR A 1 89 ? -18.024 6.018 12.192 1.00 91.88 89 THR A N 1
ATOM 676 C CA . THR A 1 89 ? -19.066 5.400 11.361 1.00 91.88 89 THR A CA 1
ATOM 677 C C . THR A 1 89 ? -20.082 4.663 12.228 1.00 91.88 89 THR A C 1
ATOM 679 O O . THR A 1 89 ? -21.282 4.851 12.051 1.00 91.88 89 THR A O 1
ATOM 682 N N . LEU A 1 90 ? -19.629 3.889 13.218 1.00 88.31 90 LEU A N 1
ATOM 683 C CA . LEU A 1 90 ? -20.510 3.193 14.153 1.00 88.31 90 LEU A CA 1
ATOM 684 C C . LEU A 1 90 ? -21.396 4.164 14.945 1.00 88.31 90 LEU A C 1
ATOM 686 O O . LEU A 1 90 ? -22.587 3.899 15.096 1.00 88.31 90 LEU A O 1
ATOM 690 N N . ILE A 1 91 ? -20.848 5.280 15.435 1.00 89.50 91 ILE A N 1
ATOM 691 C CA . ILE A 1 91 ? -21.613 6.303 16.166 1.00 89.50 91 ILE A CA 1
ATOM 692 C C . ILE A 1 91 ? -22.684 6.908 15.255 1.00 89.50 91 ILE A C 1
ATOM 694 O O . ILE A 1 91 ? -23.859 6.889 15.614 1.00 89.50 91 ILE A O 1
ATOM 698 N N . LEU A 1 92 ? -22.310 7.354 14.053 1.00 87.69 92 LEU A N 1
ATOM 699 C CA . LEU A 1 92 ? -23.242 7.966 13.101 1.00 87.69 92 LEU A CA 1
ATOM 700 C C . LEU A 1 92 ? -24.336 6.987 12.650 1.00 87.69 92 LEU A C 1
ATOM 702 O O . LEU A 1 92 ? -25.515 7.343 12.604 1.00 87.69 92 LEU A O 1
ATOM 706 N N . VAL A 1 93 ? -23.977 5.735 12.359 1.00 85.94 93 VAL A N 1
ATOM 707 C CA . VAL A 1 93 ? -24.935 4.684 11.977 1.00 85.94 93 VAL A CA 1
ATOM 708 C C . VAL A 1 93 ? -25.875 4.358 13.136 1.00 85.94 93 VAL A C 1
ATOM 710 O O . VAL A 1 93 ? -27.077 4.190 12.927 1.00 85.94 93 VAL A O 1
ATOM 713 N N . LYS A 1 94 ? -25.365 4.303 14.368 1.00 77.19 94 LYS A N 1
ATOM 714 C CA . LYS A 1 94 ? -26.181 4.060 15.561 1.00 77.19 94 LYS A CA 1
ATOM 715 C C . LYS A 1 94 ? -27.133 5.221 15.858 1.00 77.19 94 LYS A C 1
ATOM 717 O O . LYS A 1 94 ? -28.278 4.973 16.217 1.00 77.19 94 LYS A O 1
ATOM 722 N N . GLU A 1 95 ? -26.686 6.466 15.722 1.00 70.56 95 GLU A N 1
ATOM 723 C CA . GLU A 1 95 ? -27.526 7.649 15.958 1.00 70.56 95 GLU A CA 1
ATOM 724 C C . GLU A 1 95 ? -28.624 7.801 14.900 1.00 70.56 95 GLU A C 1
ATOM 726 O O . GLU A 1 95 ? -29.768 8.114 15.231 1.00 70.56 95 GLU A O 1
ATOM 731 N N . THR A 1 96 ? -28.310 7.512 13.635 1.00 69.19 96 THR A N 1
ATOM 732 C CA . THR A 1 96 ? -29.294 7.520 12.538 1.00 69.19 96 THR A CA 1
ATOM 733 C C . THR A 1 96 ? -30.253 6.331 12.608 1.00 69.19 96 THR A C 1
ATOM 735 O O . THR A 1 96 ? -31.436 6.454 12.281 1.00 69.19 96 THR A O 1
ATOM 738 N N . SER A 1 97 ? -29.791 5.187 13.112 1.00 60.25 97 SER A N 1
ATOM 739 C CA . SER A 1 97 ? -30.606 3.990 13.281 1.00 60.25 97 SER A CA 1
ATOM 740 C C . SER A 1 97 ? -31.143 3.907 14.708 1.00 60.25 97 SER A C 1
ATOM 742 O O . SER A 1 97 ? -30.583 3.223 15.563 1.00 60.25 97 SER A O 1
ATOM 744 N N . LYS A 1 98 ? -32.292 4.554 14.947 1.00 51.19 98 LYS A N 1
ATOM 745 C CA . LYS A 1 98 ? -33.010 4.704 16.238 1.00 51.19 98 LYS A CA 1
ATOM 746 C C . LYS A 1 98 ? -33.234 3.407 17.055 1.00 51.19 98 LYS A C 1
ATOM 748 O O . LYS A 1 98 ? -33.784 3.459 18.153 1.00 51.19 98 LYS A O 1
ATOM 753 N N . ILE A 1 99 ? -32.866 2.234 16.529 1.00 52.97 99 ILE A N 1
ATOM 754 C CA . ILE A 1 99 ? -33.091 0.910 17.119 1.00 52.97 99 ILE A CA 1
ATOM 755 C C . ILE A 1 99 ? -31.883 -0.052 16.959 1.00 52.97 99 ILE A C 1
ATOM 757 O O . ILE A 1 99 ? -32.061 -1.259 17.091 1.00 52.97 99 ILE A O 1
ATOM 761 N N . ILE A 1 100 ? -30.647 0.411 16.729 1.00 53.03 100 ILE A N 1
ATOM 762 C CA . ILE A 1 100 ? -29.483 -0.504 16.739 1.00 53.03 100 ILE A CA 1
ATOM 763 C C . ILE A 1 100 ? -28.784 -0.438 18.101 1.00 53.03 100 ILE A C 1
ATOM 765 O O . ILE A 1 100 ? -28.164 0.553 18.485 1.00 53.03 100 ILE A O 1
ATOM 769 N N . SER A 1 101 ? -28.932 -1.512 18.876 1.00 56.19 101 SER A N 1
ATOM 770 C CA . SER A 1 101 ? -28.192 -1.714 20.123 1.00 56.19 101 SER A CA 1
ATOM 771 C C . SER A 1 101 ? -26.712 -1.940 19.807 1.00 56.19 101 SER A C 1
ATOM 773 O O . SER A 1 101 ? -26.393 -2.699 18.897 1.00 56.19 101 SER A O 1
ATOM 775 N N . LEU A 1 102 ? -25.799 -1.347 20.586 1.00 49.66 102 LEU A N 1
ATOM 776 C CA . LEU A 1 102 ? -24.346 -1.525 20.422 1.00 49.66 102 LEU A CA 1
ATOM 777 C C . LEU A 1 102 ? -23.931 -3.013 20.459 1.00 49.66 102 LEU A C 1
ATOM 779 O O . LEU A 1 102 ? -23.001 -3.417 19.770 1.00 49.66 102 LEU A O 1
ATOM 783 N N . GLY A 1 103 ? -24.674 -3.842 21.202 1.00 53.25 103 GLY A N 1
ATOM 784 C CA . GLY A 1 103 ? -24.442 -5.288 21.275 1.00 53.25 103 GLY A CA 1
ATOM 785 C C . GLY A 1 103 ? -24.777 -6.059 19.992 1.00 53.25 103 GLY A C 1
ATOM 786 O O . GLY A 1 103 ? -24.421 -7.225 19.886 1.00 53.25 103 GLY A O 1
ATOM 787 N N . GLN A 1 104 ? -25.441 -5.431 19.018 1.00 50.81 104 GLN A N 1
ATOM 788 C CA . GLN A 1 104 ? -25.877 -6.064 17.769 1.00 50.81 104 GLN A CA 1
ATOM 789 C C . GLN A 1 104 ? -24.829 -5.970 16.647 1.00 50.81 104 GLN A C 1
ATOM 791 O O . GLN A 1 104 ? -24.929 -6.697 15.668 1.00 50.81 104 GLN A O 1
ATOM 796 N N . PHE A 1 105 ? -23.820 -5.103 16.795 1.00 46.12 105 PHE A N 1
ATOM 797 C CA . PHE A 1 105 ? -22.724 -4.947 15.826 1.00 46.12 105 PHE A CA 1
ATOM 798 C C . PHE A 1 105 ? -21.426 -5.653 16.249 1.00 46.12 105 PHE A C 1
ATOM 800 O O . PHE A 1 105 ? -20.568 -5.893 15.411 1.00 46.12 105 PHE A O 1
ATOM 807 N N . ILE A 1 106 ? -21.273 -5.991 17.536 1.00 49.28 106 ILE A N 1
ATOM 808 C CA . ILE A 1 106 ? -20.044 -6.604 18.080 1.00 49.28 106 ILE A CA 1
ATOM 809 C C . ILE A 1 106 ? -20.124 -8.145 18.084 1.00 49.28 106 ILE A C 1
ATOM 811 O O . ILE A 1 106 ? -19.119 -8.828 18.252 1.00 49.28 106 ILE A O 1
ATOM 815 N N . CYS A 1 107 ? -21.304 -8.722 17.845 1.00 43.66 107 CYS A N 1
ATOM 816 C CA . CYS A 1 107 ? -21.480 -10.167 17.728 1.00 43.66 107 CYS A CA 1
ATOM 817 C C . CYS A 1 107 ? -21.988 -10.518 16.331 1.00 43.66 107 CYS A C 1
ATOM 819 O O . CYS A 1 107 ? -23.177 -10.394 16.054 1.00 43.66 107 CYS A O 1
ATOM 821 N N . GLU A 1 108 ? -21.102 -11.037 15.487 1.00 37.56 108 GLU A N 1
ATOM 822 C CA . GLU A 1 108 ? -21.386 -11.465 14.108 1.00 37.56 108 GLU A CA 1
ATOM 823 C C . GLU A 1 108 ? -22.451 -12.587 14.005 1.00 37.56 108 GLU A C 1
ATOM 825 O O . GLU A 1 108 ? -22.861 -12.946 12.913 1.00 37.56 108 GLU A O 1
ATOM 830 N N . ASN A 1 109 ? -22.962 -13.116 15.129 1.00 35.75 109 ASN A N 1
ATOM 831 C CA . ASN A 1 109 ? -23.907 -14.241 15.159 1.00 35.75 109 ASN A CA 1
ATOM 832 C C . ASN A 1 109 ? -25.133 -14.068 16.083 1.00 35.75 109 ASN A C 1
ATOM 834 O O . ASN A 1 109 ? -25.807 -15.053 16.383 1.00 35.75 109 ASN A O 1
ATOM 838 N N . VAL A 1 110 ? -25.462 -12.859 16.562 1.00 40.62 110 VAL A N 1
ATOM 839 C CA . VAL A 1 110 ? -26.676 -12.648 17.386 1.00 40.62 110 VAL A CA 1
ATOM 840 C C . VAL A 1 110 ? -27.546 -11.536 16.805 1.00 40.62 110 VAL A C 1
ATOM 842 O O . VAL A 1 110 ? -27.385 -10.353 17.099 1.00 40.62 110 VAL A O 1
ATOM 845 N N . CYS A 1 111 ? -28.525 -11.926 15.990 1.00 43.22 111 CYS A N 1
ATOM 846 C CA . CYS A 1 111 ? -29.549 -11.021 15.478 1.00 43.22 111 CYS A CA 1
ATOM 847 C C . CYS A 1 111 ? -30.732 -10.954 16.459 1.00 43.22 111 CYS A C 1
ATOM 849 O O . CYS A 1 111 ? -31.466 -11.927 16.623 1.00 43.22 111 CYS A O 1
ATOM 851 N N . ILE A 1 112 ? -30.965 -9.797 17.089 1.00 44.72 112 ILE A N 1
ATOM 852 C CA . ILE A 1 112 ? -32.200 -9.543 17.847 1.00 44.72 112 ILE A CA 1
ATOM 853 C C . ILE A 1 112 ? -33.228 -8.944 16.883 1.00 44.72 112 ILE A C 1
ATOM 855 O O . ILE A 1 112 ? -33.180 -7.757 16.558 1.00 44.72 112 ILE A O 1
ATOM 859 N N . ALA A 1 113 ? -34.163 -9.768 16.411 1.00 38.59 113 ALA A N 1
ATOM 860 C CA . ALA A 1 113 ? -35.283 -9.307 15.600 1.00 38.59 113 ALA A CA 1
ATOM 861 C C . ALA A 1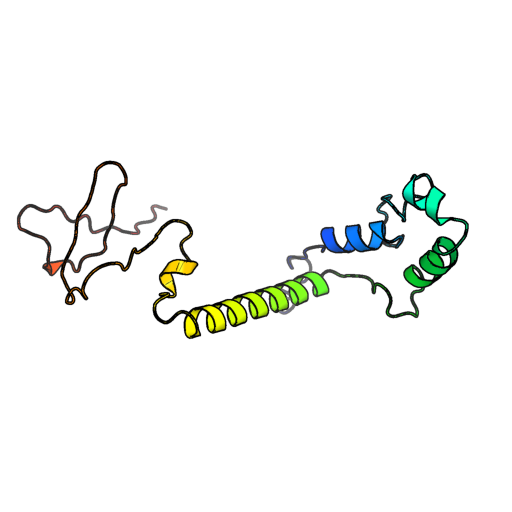 113 ? -36.278 -8.520 16.474 1.00 38.59 113 ALA A C 1
ATOM 863 O O . ALA A 1 113 ? -37.005 -9.086 17.289 1.00 38.59 113 ALA A O 1
ATOM 864 N N . LYS A 1 114 ? -36.321 -7.194 16.304 1.00 40.59 114 LYS A N 1
ATOM 865 C CA . LYS A 1 114 ? -37.318 -6.304 16.920 1.00 40.59 114 LYS A CA 1
ATOM 866 C C . LYS A 1 114 ? -38.498 -6.072 15.972 1.00 40.59 114 LYS A C 1
ATOM 868 O O . LYS A 1 114 ? -38.700 -4.962 15.505 1.00 40.59 114 LYS A O 1
ATOM 873 N N . ASN A 1 115 ? -39.302 -7.099 15.715 1.00 39.91 115 ASN A N 1
ATOM 874 C CA . ASN A 1 115 ? -40.622 -6.914 15.102 1.00 39.91 115 ASN A CA 1
ATOM 875 C C . ASN A 1 115 ? -41.694 -7.494 16.033 1.00 39.91 115 ASN A C 1
ATOM 877 O O . ASN A 1 115 ? -42.223 -8.577 15.811 1.00 39.91 115 ASN A O 1
ATOM 881 N N . GLY A 1 116 ? -41.973 -6.780 17.127 1.00 50.88 116 GLY A N 1
ATOM 882 C CA . GLY A 1 116 ? -43.000 -7.136 18.109 1.00 50.88 116 GLY A CA 1
ATOM 883 C C . GLY A 1 116 ? -43.117 -6.103 19.235 1.00 50.88 116 GLY A C 1
ATOM 884 O O . GLY A 1 116 ? -42.151 -5.400 19.529 1.00 50.88 116 GLY A O 1
ATOM 885 N N . ARG A 1 117 ? -44.317 -5.990 19.833 1.00 38.56 117 ARG A N 1
ATOM 886 C CA . ARG A 1 117 ? -44.678 -5.037 20.910 1.00 38.56 117 ARG A CA 1
ATOM 887 C C . ARG A 1 117 ? -43.632 -4.999 22.043 1.00 38.56 117 ARG A C 1
ATOM 889 O O . ARG A 1 117 ? -43.025 -6.029 22.328 1.00 38.56 117 ARG A O 1
ATOM 896 N N . PRO A 1 118 ? -43.448 -3.854 22.732 1.00 46.53 118 PRO A N 1
ATOM 897 C CA . PRO A 1 118 ? -42.431 -3.718 23.771 1.00 46.53 118 PRO A CA 1
ATOM 898 C C . PRO A 1 118 ? -42.733 -4.668 24.936 1.00 46.53 118 PRO A C 1
ATOM 900 O O . PRO A 1 118 ? -43.729 -4.509 25.641 1.00 46.53 118 PRO A O 1
ATOM 903 N N . LEU A 1 119 ? -41.884 -5.678 25.124 1.00 48.84 119 LEU A N 1
ATOM 904 C CA . LEU A 1 119 ? -41.988 -6.598 26.252 1.00 48.84 119 LEU A CA 1
ATOM 905 C C . LEU A 1 119 ? -41.471 -5.906 27.510 1.00 48.84 119 LEU A C 1
ATOM 907 O O . LEU A 1 119 ? -40.411 -5.276 27.499 1.00 48.84 119 LEU A O 1
ATOM 911 N N . LYS A 1 120 ? -42.234 -6.013 28.599 1.00 38.47 120 LYS A N 1
ATOM 912 C CA . LYS A 1 120 ? -41.813 -5.505 29.905 1.00 38.47 120 LYS A CA 1
ATOM 913 C C . LYS A 1 120 ? -40.607 -6.308 30.406 1.00 38.47 120 LYS A C 1
ATOM 915 O O . LYS A 1 120 ? -40.478 -7.497 30.111 1.00 38.47 120 LYS A O 1
ATOM 920 N N . SER A 1 121 ? -39.736 -5.636 31.162 1.00 46.34 121 SER A N 1
ATOM 921 C CA . SER A 1 121 ? -38.554 -6.225 31.805 1.00 46.34 121 SER A CA 1
ATOM 922 C C . SER A 1 121 ? -38.930 -7.533 32.511 1.00 46.34 121 SER A C 1
ATOM 924 O O . SER A 1 121 ? -39.748 -7.522 33.429 1.00 46.34 121 SER A O 1
ATOM 926 N N . GLY A 1 122 ? -38.386 -8.655 32.028 1.00 44.16 122 GLY A N 1
ATOM 927 C CA . GLY A 1 122 ? -38.593 -9.989 32.600 1.00 44.16 122 GLY A CA 1
ATOM 928 C C . GLY A 1 122 ? -39.380 -10.995 31.750 1.00 44.16 122 GLY A C 1
ATOM 929 O O . GLY A 1 122 ? -39.446 -12.157 32.141 1.00 44.16 122 GLY A O 1
ATOM 930 N N . GLN A 1 123 ? -39.945 -10.627 30.592 1.00 37.91 123 GLN A N 1
ATOM 931 C CA . GLN A 1 123 ? -40.624 -11.606 29.726 1.00 37.91 123 GLN A CA 1
ATOM 932 C C . GLN A 1 123 ? -39.702 -12.271 28.693 1.00 37.91 123 GLN A C 1
ATOM 934 O O . GLN A 1 123 ? -38.987 -11.625 27.931 1.00 37.91 123 GLN A O 1
ATOM 939 N N . VAL A 1 124 ? -39.786 -13.599 28.665 1.00 41.94 124 VAL A N 1
ATOM 940 C CA . VAL A 1 124 ? -39.123 -14.528 27.748 1.00 41.94 124 VAL A CA 1
ATOM 941 C C . VAL A 1 124 ? -40.067 -14.874 26.594 1.00 41.94 124 VAL A C 1
ATOM 943 O O . VAL A 1 124 ? -41.206 -15.258 26.844 1.00 41.94 124 VAL A O 1
ATOM 946 N N . ILE A 1 125 ? -39.584 -14.832 25.347 1.00 41.72 125 ILE A N 1
ATOM 947 C CA . ILE A 1 125 ? -40.262 -15.444 24.190 1.00 41.72 125 ILE A CA 1
ATOM 948 C C . ILE A 1 125 ? -39.382 -16.566 23.611 1.00 41.72 125 ILE A C 1
ATOM 950 O O . ILE A 1 125 ? -38.152 -16.459 23.588 1.00 41.72 125 ILE A O 1
ATOM 954 N N . LEU A 1 126 ? -40.037 -17.670 23.239 1.00 43.25 126 LEU A N 1
ATOM 955 C CA . LEU A 1 126 ? -39.509 -18.872 22.577 1.00 43.25 126 LEU A CA 1
ATOM 956 C C . LEU A 1 126 ? -39.591 -18.711 21.046 1.00 43.25 126 LEU A C 1
ATOM 958 O O . LEU A 1 126 ? -40.454 -17.962 20.607 1.00 43.25 126 LEU A O 1
ATOM 962 N N . VAL A 1 127 ? -38.800 -19.471 20.265 1.00 35.59 127 VAL A N 1
ATOM 963 C CA . VAL A 1 127 ? -39.267 -20.260 19.088 1.00 35.59 127 VAL A CA 1
ATOM 964 C C . VAL A 1 127 ? -38.101 -21.003 18.380 1.00 35.59 127 VAL A C 1
ATOM 966 O O . VAL A 1 127 ? -37.192 -20.387 17.839 1.00 35.59 127 VAL A O 1
ATOM 969 N N . GLN A 1 128 ? -38.226 -22.342 18.385 1.00 29.61 128 GLN A N 1
ATOM 970 C CA . GLN A 1 128 ? -37.947 -23.363 17.342 1.00 29.61 128 GLN A CA 1
ATOM 971 C C . GLN A 1 128 ? -36.512 -23.830 16.969 1.00 29.61 128 GLN A C 1
ATOM 973 O O . GLN A 1 128 ? -35.497 -23.266 17.346 1.00 29.61 128 GLN A O 1
ATOM 978 N N . VAL A 1 129 ? -36.455 -24.974 16.268 1.00 35.53 129 VAL A N 1
ATOM 979 C CA . VAL A 1 129 ? -35.969 -26.296 16.744 1.00 35.53 129 VAL A CA 1
ATOM 980 C C . VAL A 1 129 ? -34.474 -26.611 16.524 1.00 35.53 129 VAL A C 1
ATOM 982 O O . VAL A 1 129 ? -34.037 -27.693 16.898 1.00 35.53 129 VAL A O 1
ATOM 985 N N . TYR A 1 130 ? -33.647 -25.695 16.008 1.00 35.50 130 TYR A N 1
ATOM 986 C CA . TYR A 1 130 ? -32.274 -26.065 15.592 1.00 35.50 130 TYR A CA 1
ATOM 987 C C . TYR A 1 130 ? -31.124 -25.155 16.040 1.00 35.50 130 TYR A C 1
ATOM 989 O O . TYR A 1 130 ? -29.980 -25.410 15.674 1.00 35.50 130 TYR A O 1
ATOM 997 N N . SER A 1 131 ? -31.358 -24.148 16.879 1.00 38.97 131 SER A N 1
ATOM 998 C CA . SER A 1 131 ? -30.270 -23.323 17.422 1.00 38.97 131 SER A CA 1
ATOM 999 C C . SER A 1 131 ? -30.318 -23.300 18.942 1.00 38.97 131 SER A C 1
ATOM 1001 O O . SER A 1 131 ? -31.297 -22.856 19.540 1.00 38.97 131 SER A O 1
ATOM 1003 N N . LYS A 1 132 ? -29.250 -23.794 19.569 1.00 38.47 132 LYS A N 1
ATOM 1004 C CA . LYS A 1 132 ? -29.062 -23.797 21.021 1.00 38.47 132 LYS A CA 1
ATOM 1005 C C . LYS A 1 132 ? -29.040 -22.352 21.531 1.00 38.47 132 LYS A C 1
ATOM 1007 O O . LYS A 1 132 ? -28.217 -21.553 21.097 1.00 38.47 132 LYS A O 1
ATOM 1012 N N . VAL A 1 133 ? -29.948 -22.029 22.450 1.00 38.75 133 VAL A N 1
ATOM 1013 C CA . VAL A 1 133 ? -30.094 -20.692 23.044 1.00 38.75 133 VAL A CA 1
ATOM 1014 C C . VAL A 1 133 ? -29.511 -20.700 24.453 1.00 38.75 133 VAL A C 1
ATOM 1016 O O . VAL A 1 133 ? -29.866 -21.556 25.260 1.00 38.75 133 VAL A O 1
ATOM 1019 N N . ILE A 1 134 ? -28.668 -19.719 24.774 1.00 38.25 134 ILE A N 1
ATOM 1020 C CA . ILE A 1 134 ? -28.259 -19.414 26.150 1.00 38.25 134 ILE A CA 1
ATOM 1021 C C . ILE A 1 134 ? -28.777 -18.018 26.491 1.00 38.25 134 ILE A C 1
ATOM 1023 O O . ILE A 1 134 ? -28.655 -17.090 25.692 1.00 38.25 134 ILE A O 1
ATOM 1027 N N . ARG A 1 135 ? -29.355 -17.864 27.686 1.00 47.34 135 ARG A N 1
ATOM 1028 C CA . ARG A 1 135 ? -29.654 -16.558 28.282 1.00 47.34 135 ARG A CA 1
ATOM 1029 C C . ARG A 1 135 ? -29.136 -16.516 29.710 1.00 47.34 135 ARG A C 1
ATOM 1031 O O . ARG A 1 135 ? -29.315 -17.474 30.454 1.00 47.34 135 ARG A O 1
ATOM 1038 N N . SER A 1 136 ? -28.555 -15.380 30.075 1.00 43.91 136 SER A N 1
ATOM 1039 C CA . SER A 1 136 ? -28.266 -15.037 31.463 1.00 43.91 136 SER A CA 1
ATOM 1040 C C . SER A 1 136 ? -29.574 -14.665 32.165 1.00 43.91 136 SER A C 1
ATOM 1042 O O . SER A 1 136 ? -30.328 -13.823 31.672 1.00 43.91 136 SER A O 1
ATOM 1044 N N . ALA A 1 137 ? -29.864 -15.334 33.277 1.00 44.00 137 ALA A N 1
ATOM 1045 C CA . ALA A 1 137 ? -30.984 -15.044 34.162 1.00 44.00 137 ALA A CA 1
ATOM 1046 C C . ALA A 1 137 ? -30.430 -14.702 35.546 1.00 44.00 137 ALA A C 1
ATOM 1048 O O . ALA A 1 137 ? -29.422 -15.269 35.967 1.00 44.00 137 ALA A O 1
ATOM 1049 N N . ASN A 1 138 ? -31.101 -13.807 36.272 1.00 42.47 138 ASN A N 1
ATOM 1050 C CA . ASN A 1 138 ? -30.768 -13.614 37.676 1.00 42.47 138 ASN A CA 1
ATOM 1051 C C . ASN A 1 138 ? -31.065 -14.916 38.454 1.00 42.47 138 ASN A C 1
ATOM 1053 O O . ASN A 1 138 ? -32.160 -15.465 38.287 1.00 42.47 138 ASN A O 1
ATOM 1057 N N . PRO A 1 139 ? -30.149 -15.399 39.319 1.00 47.00 139 PRO A N 1
ATOM 1058 C CA . PRO A 1 139 ? -30.241 -16.721 39.956 1.00 47.00 139 PRO A CA 1
ATOM 1059 C C . PRO A 1 139 ? -31.549 -16.985 40.714 1.00 47.00 139 PRO A C 1
ATOM 1061 O O . PRO A 1 139 ? -32.010 -18.119 40.783 1.00 47.00 139 PRO A O 1
ATOM 1064 N N . TYR A 1 140 ? -32.182 -15.936 41.245 1.00 52.56 140 TYR A N 1
ATOM 1065 C CA . TYR A 1 140 ? -33.417 -16.033 42.026 1.00 52.56 140 TYR A CA 1
ATOM 1066 C C . TYR A 1 140 ? -34.679 -16.342 41.196 1.00 52.56 140 TYR A C 1
ATOM 1068 O O . TYR A 1 140 ? -35.745 -16.537 41.772 1.00 52.56 140 TYR A O 1
ATOM 1076 N N . LEU A 1 141 ? -34.590 -16.377 39.861 1.00 49.41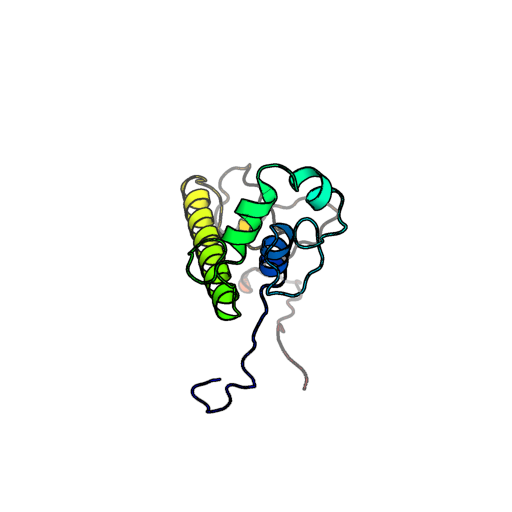 141 LEU A N 1
ATOM 1077 C CA . LEU A 1 141 ? -35.693 -16.769 38.969 1.00 49.41 141 LEU A CA 1
ATOM 1078 C C . LEU A 1 141 ? -35.638 -18.250 38.551 1.00 49.41 141 LEU A C 1
ATOM 1080 O O . LEU A 1 141 ? -36.436 -18.677 37.717 1.00 49.41 141 LEU A O 1
ATOM 1084 N N . ALA A 1 142 ? -34.708 -19.040 39.098 1.00 51.97 142 ALA A N 1
ATOM 1085 C CA . ALA A 1 142 ? -34.648 -20.477 38.850 1.00 51.97 142 ALA A CA 1
ATOM 1086 C C . ALA A 1 142 ? -35.838 -21.192 39.518 1.00 51.97 142 ALA A C 1
ATOM 1088 O O . ALA A 1 142 ? -36.046 -21.095 40.726 1.00 51.97 142 ALA A O 1
ATOM 1089 N N . THR A 1 143 ? -36.636 -21.916 38.731 1.00 47.38 143 THR A N 1
ATOM 1090 C CA . THR A 1 143 ? -37.751 -22.728 39.238 1.00 47.38 143 THR A CA 1
ATOM 1091 C C . THR A 1 143 ? -37.252 -23.942 40.038 1.00 47.38 143 THR A C 1
ATOM 1093 O O . THR A 1 143 ? -36.214 -24.507 39.678 1.00 47.38 143 THR A O 1
ATOM 1096 N N . PRO A 1 144 ? -37.988 -24.403 41.073 1.00 40.91 144 PRO A N 1
ATOM 1097 C CA . PRO A 1 144 ? -37.646 -25.614 41.820 1.00 40.91 144 PRO A CA 1
ATOM 1098 C C . PRO A 1 144 ? -37.475 -26.815 40.878 1.00 40.91 144 PRO A C 1
ATOM 1100 O O . PRO A 1 144 ? -38.385 -27.141 40.119 1.00 40.91 144 PRO A O 1
ATOM 1103 N N . GLY A 1 145 ? -36.293 -27.436 40.895 1.00 52.38 145 GLY A N 1
ATOM 1104 C CA . GLY A 1 145 ? -35.917 -28.536 39.994 1.00 52.38 145 GLY A CA 1
ATOM 1105 C C . GLY A 1 145 ? -34.929 -28.159 38.881 1.00 52.38 145 GLY A C 1
ATOM 1106 O O . GLY A 1 145 ? -34.417 -29.048 38.208 1.00 52.38 145 GLY A O 1
ATOM 1107 N N . ALA A 1 146 ? -34.608 -26.875 38.698 1.00 50.84 146 ALA A N 1
ATOM 1108 C CA . ALA A 1 146 ? -33.533 -26.460 37.800 1.00 50.84 146 ALA A CA 1
ATOM 1109 C C . ALA A 1 146 ? -32.150 -26.648 38.457 1.00 50.84 146 ALA A C 1
ATOM 1111 O O . ALA A 1 146 ? -31.897 -26.133 39.545 1.00 50.84 146 ALA A O 1
ATOM 1112 N N . THR A 1 147 ? -31.231 -27.349 37.786 1.00 50.41 147 THR A N 1
ATOM 1113 C CA . THR A 1 147 ? -29.824 -27.456 38.209 1.00 50.41 147 THR A CA 1
ATOM 1114 C C . THR A 1 147 ? -29.037 -26.256 37.683 1.00 50.41 147 THR A C 1
ATOM 1116 O O . THR A 1 147 ? -28.835 -26.117 36.477 1.00 50.41 147 THR A O 1
ATOM 1119 N N . VAL A 1 148 ? -28.587 -25.380 38.582 1.00 53.25 148 VAL A N 1
ATOM 1120 C CA . VAL A 1 148 ? -27.737 -24.225 38.254 1.00 53.25 148 VAL A CA 1
ATOM 1121 C C . VAL A 1 148 ? -26.279 -24.614 38.502 1.00 53.25 148 VAL A C 1
ATOM 1123 O O . VAL A 1 148 ? -25.904 -24.899 39.635 1.00 53.25 148 VAL A O 1
ATOM 1126 N N . HIS A 1 149 ? -25.448 -24.648 37.457 1.00 50.94 149 HIS A N 1
ATOM 1127 C CA . HIS A 1 149 ? -24.013 -24.905 37.600 1.00 50.94 149 HIS A CA 1
ATOM 1128 C C . HIS A 1 149 ? -23.270 -23.571 37.767 1.00 50.94 149 HIS A C 1
ATOM 1130 O O . HIS A 1 149 ? -23.228 -22.763 36.843 1.00 50.94 149 HIS A O 1
ATOM 1136 N N . GLY A 1 150 ? -22.753 -23.317 38.972 1.00 47.00 150 GLY A N 1
ATOM 1137 C CA . GLY A 1 150 ? -22.225 -22.013 39.398 1.00 47.00 150 GLY A CA 1
ATOM 1138 C C . GLY A 1 150 ? -20.738 -21.757 39.136 1.00 47.00 150 GLY A C 1
ATOM 1139 O O . GLY A 1 150 ? -20.231 -20.738 39.591 1.00 47.00 150 GLY A O 1
ATOM 1140 N N . HIS A 1 151 ? -20.027 -22.635 38.426 1.00 43.78 151 HIS A N 1
ATOM 1141 C CA . HIS A 1 151 ? -18.585 -22.486 38.206 1.00 43.78 151 HIS A CA 1
ATOM 1142 C C . HIS A 1 151 ? -18.278 -22.066 36.770 1.00 43.78 151 HIS A C 1
ATOM 1144 O O . HIS A 1 151 ? -18.006 -22.889 35.901 1.00 43.78 151 HIS A O 1
ATOM 1150 N N . TYR A 1 152 ? -18.299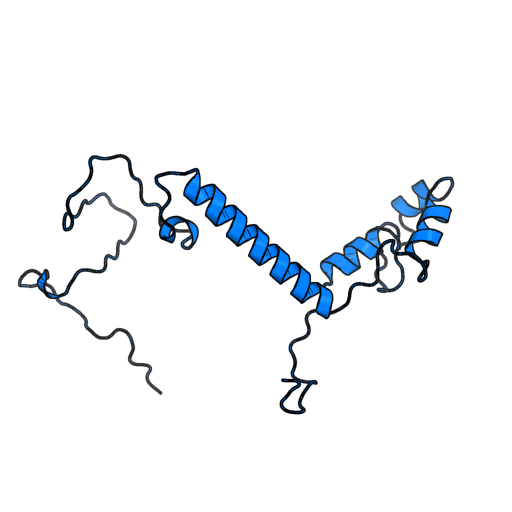 -20.758 36.523 1.00 46.59 152 TYR A N 1
ATOM 1151 C CA . TYR A 1 152 ? -17.600 -20.173 35.381 1.00 46.59 152 TYR A CA 1
ATOM 1152 C C . TYR A 1 152 ? -16.262 -19.628 35.893 1.00 46.59 152 TYR A C 1
ATOM 1154 O O . TYR A 1 152 ? -16.209 -18.516 36.412 1.00 46.59 152 TYR A O 1
ATOM 1162 N N . GLY A 1 153 ? -15.195 -20.428 35.776 1.00 49.66 153 GLY A N 1
ATOM 1163 C CA . GLY A 1 153 ? -13.819 -19.942 35.939 1.00 49.66 153 GLY A CA 1
ATOM 1164 C C . GLY A 1 153 ? -12.966 -20.551 37.057 1.00 49.66 153 GLY A C 1
ATOM 1165 O O . GLY A 1 153 ? -12.291 -19.798 37.747 1.00 49.66 153 GLY A O 1
ATOM 1166 N N . GLU A 1 154 ? -12.910 -21.878 37.204 1.00 32.38 154 GLU A N 1
ATOM 1167 C CA . GLU A 1 154 ? -11.708 -22.505 37.782 1.00 32.38 154 GLU A CA 1
ATOM 1168 C C . GLU A 1 154 ? -10.769 -22.931 36.647 1.00 32.38 154 GLU A C 1
ATOM 1170 O O . GLU A 1 154 ? -11.004 -23.915 35.947 1.00 32.38 154 GLU A O 1
ATOM 1175 N N . THR A 1 155 ? -9.708 -22.154 36.436 1.00 36.22 155 THR A N 1
ATOM 1176 C CA . THR A 1 155 ? -8.502 -22.613 35.741 1.00 36.22 155 THR A CA 1
ATOM 1177 C C . THR A 1 155 ? -7.746 -23.551 36.675 1.00 36.22 155 THR A C 1
ATOM 1179 O O . THR A 1 155 ? -7.197 -23.103 37.680 1.00 36.22 155 THR A O 1
ATOM 1182 N N . LEU A 1 156 ? -7.730 -24.843 36.348 1.00 33.97 156 LEU A N 1
ATOM 1183 C CA . LEU A 1 156 ? -6.784 -25.794 36.929 1.00 33.97 156 LEU A CA 1
ATOM 1184 C C . LEU A 1 156 ? -5.371 -25.460 36.417 1.00 33.97 156 LEU A C 1
ATOM 1186 O O . LEU A 1 156 ? -5.211 -25.145 35.236 1.00 33.97 156 LEU A O 1
ATOM 1190 N N . TYR A 1 157 ? -4.400 -25.470 37.334 1.00 41.16 157 TYR A N 1
ATOM 1191 C CA . TYR A 1 157 ? -2.975 -25.208 37.092 1.00 41.16 157 TYR A CA 1
ATOM 1192 C C . TYR A 1 157 ? -2.308 -26.346 36.310 1.00 41.16 157 TYR A C 1
ATOM 1194 O O . TYR A 1 157 ? -2.704 -27.513 36.537 1.00 41.16 157 TYR A O 1
#

Sequence (157 aa):
MLAFGTPEKQILIEPIFSQWIQSAHGKTSYGFDVILSSTTGPAFNAGRSIWLPGWLNAVNENSSSLFLTIGLGDFLVHHAIALGLHTTTLILVKETSKIISLGQFICENVCIAKNGRPLKSGQVILVQVYSKVIRSANPYLATPGATVHGHYGETLY

Organism: Solanum lycopersicum (NCBI:txid4081)

InterPro domains:
  IPR001280 Photosystem I PsaA/PsaB [PF00223] (1-95)
  IPR036408 Photosystem I PsaA/PsaB superfamily [G3DSA:1.20.1130.10] (1-101)
  IPR036408 Photosystem I PsaA/PsaB superfamily [SSF81558] (1-95)